Protein AF-A0A6P2KS37-F1 (afdb_monomer_lite)

Secondary structure (DSSP, 8-state):
-HHHHHHHHHHHHSTTSEEEHHHHHHHHHTTS-HHHHHHHHHHHHHHHHHHTS-EEETTTTEEE-

InterPro domains:
  IPR018632 C-terminal AAA-associated domain [PF09821] (2-57)

pLDDT: mean 93.89, std 4.24, range [71.94, 97.38]

Organism: NCBI:txid488732

Foldseek 3Di:
DVLLVVLQVVLVVDDQSKDALVVQLVVVVVPDPSVVSVVVVVVSQVVCVVVVPWDADPVRNMIGD

Sequence (65 aa):
MPLAEHIDEVLGEREGHRAPRERFELELEDHLDPRSADQALRGVIDWGRYAGLLDYDDHTRTFGR

Structure (mmCIF, N/CA/C/O backbone):
data_AF-A0A6P2KS37-F1
#
_entry.id   AF-A0A6P2KS37-F1
#
loop_
_atom_site.group_PDB
_atom_site.id
_atom_site.type_symbol
_atom_site.label_atom_id
_atom_site.label_alt_id
_atom_site.label_comp_id
_atom_site.label_asym_id
_atom_site.label_entity_id
_atom_site.label_seq_id
_atom_site.pdbx_PDB_ins_code
_atom_site.Cartn_x
_atom_site.Cartn_y
_atom_site.Cartn_z
_atom_site.occupancy
_atom_site.B_iso_or_equiv
_atom_site.auth_seq_id
_atom_site.auth_comp_id
_atom_site.auth_asym_id
_atom_site.auth_atom_id
_atom_site.pdbx_PDB_model_num
ATOM 1 N N . MET A 1 1 ? 1.892 -13.869 -5.983 1.00 71.94 1 MET A N 1
ATOM 2 C CA . MET A 1 1 ? 2.781 -12.714 -6.255 1.00 71.94 1 MET A CA 1
ATOM 3 C C . MET A 1 1 ? 3.418 -12.357 -4.924 1.00 71.94 1 MET A C 1
ATOM 5 O O . MET A 1 1 ? 2.645 -12.013 -4.041 1.00 71.94 1 MET A O 1
ATOM 9 N N . PRO A 1 2 ? 4.750 -12.443 -4.761 1.00 86.81 2 PRO A N 1
ATOM 10 C CA . PRO A 1 2 ? 5.391 -12.369 -3.442 1.00 86.81 2 PRO A CA 1
ATOM 11 C C . PRO A 1 2 ? 5.013 -11.125 -2.622 1.00 86.81 2 PRO A C 1
ATOM 13 O O . PRO A 1 2 ? 4.648 -11.242 -1.463 1.00 86.81 2 PRO A O 1
ATOM 16 N N . LEU A 1 3 ? 4.991 -9.940 -3.243 1.00 91.00 3 LEU A N 1
ATOM 17 C CA . LEU A 1 3 ? 4.628 -8.695 -2.551 1.00 91.00 3 LEU A CA 1
ATOM 18 C C . LEU A 1 3 ? 3.141 -8.626 -2.151 1.00 91.00 3 LEU A C 1
ATOM 20 O O . LEU A 1 3 ? 2.812 -8.077 -1.108 1.00 91.00 3 LEU A O 1
ATOM 24 N N . ALA A 1 4 ? 2.236 -9.182 -2.961 1.00 91.81 4 ALA A N 1
ATOM 25 C CA . ALA A 1 4 ? 0.807 -9.188 -2.640 1.00 91.81 4 ALA A CA 1
ATOM 26 C C . ALA A 1 4 ? 0.481 -10.166 -1.500 1.00 91.81 4 ALA A C 1
ATOM 28 O O . ALA A 1 4 ? -0.343 -9.855 -0.652 1.00 91.81 4 ALA A O 1
ATOM 29 N N . GLU A 1 5 ? 1.147 -11.322 -1.481 1.00 92.75 5 GLU A N 1
ATOM 30 C CA . GLU A 1 5 ? 1.041 -12.319 -0.410 1.00 92.75 5 GLU A CA 1
ATOM 31 C C . GLU A 1 5 ? 1.578 -11.762 0.910 1.00 92.75 5 GLU A C 1
ATOM 33 O O . GLU A 1 5 ? 0.891 -11.821 1.920 1.00 92.75 5 GLU A O 1
ATOM 38 N N . HIS A 1 6 ? 2.727 -11.084 0.868 1.00 95.19 6 HIS A N 1
ATOM 39 C CA . HIS A 1 6 ? 3.275 -10.387 2.031 1.00 95.19 6 HIS A CA 1
ATOM 40 C C . HIS A 1 6 ? 2.335 -9.305 2.584 1.00 95.19 6 HIS A C 1
ATOM 42 O O . HIS A 1 6 ? 2.132 -9.197 3.792 1.00 95.19 6 HIS A O 1
ATOM 48 N N . ILE A 1 7 ? 1.720 -8.501 1.706 1.00 94.56 7 ILE A N 1
ATOM 49 C CA . ILE A 1 7 ? 0.705 -7.527 2.135 1.00 94.56 7 ILE A CA 1
ATOM 50 C C . ILE A 1 7 ? -0.476 -8.254 2.795 1.00 94.56 7 ILE A C 1
ATOM 52 O O . ILE A 1 7 ? -0.911 -7.834 3.864 1.00 94.56 7 ILE A O 1
ATOM 56 N N . ASP A 1 8 ? -0.964 -9.344 2.201 1.00 93.75 8 ASP A N 1
ATOM 57 C CA . ASP A 1 8 ? -2.087 -10.129 2.727 1.00 93.75 8 ASP A CA 1
ATOM 58 C C . ASP A 1 8 ? -1.813 -10.688 4.133 1.00 93.75 8 ASP A C 1
ATOM 60 O O . ASP A 1 8 ? -2.655 -10.560 5.026 1.00 93.75 8 ASP A O 1
ATOM 64 N N . GLU A 1 9 ? -0.616 -11.235 4.351 1.00 94.94 9 GLU A N 1
ATOM 65 C CA . GLU A 1 9 ? -0.154 -11.738 5.648 1.00 94.94 9 GLU A CA 1
ATOM 66 C C . GLU A 1 9 ? -0.131 -10.623 6.701 1.00 94.94 9 GLU A C 1
ATOM 68 O O . GLU A 1 9 ? -0.747 -10.747 7.762 1.00 94.94 9 GLU A O 1
ATOM 73 N N . VAL A 1 10 ? 0.491 -9.483 6.382 1.00 95.44 10 VAL A N 1
ATOM 74 C CA . VAL A 1 10 ? 0.580 -8.333 7.296 1.00 95.44 10 VAL A CA 1
ATOM 75 C C . VAL A 1 10 ? -0.798 -7.780 7.659 1.00 95.44 10 VAL A C 1
ATOM 77 O O . VAL A 1 10 ? -1.004 -7.329 8.790 1.00 95.44 10 VAL A O 1
ATOM 80 N N . LEU A 1 11 ? -1.743 -7.766 6.717 1.00 95.44 11 LEU A N 1
ATOM 81 C CA . LEU A 1 11 ? -3.118 -7.362 7.007 1.00 95.44 11 LEU A CA 1
ATOM 82 C C . LEU A 1 11 ? -3.816 -8.405 7.891 1.00 95.44 11 LEU A C 1
ATOM 84 O O . LEU A 1 11 ? -4.504 -8.018 8.830 1.00 95.44 11 LEU A O 1
ATOM 88 N N . GLY A 1 12 ? -3.607 -9.699 7.647 1.00 94.75 12 GLY A N 1
ATOM 89 C CA . GLY A 1 12 ? -4.167 -10.791 8.451 1.00 94.75 12 GLY A CA 1
ATOM 90 C C . GLY A 1 12 ? -3.746 -10.774 9.924 1.00 94.75 12 GLY A C 1
ATOM 91 O O . GLY A 1 12 ? -4.536 -11.133 10.793 1.00 94.75 12 GLY A O 1
ATOM 92 N N . GLU A 1 13 ? -2.528 -10.321 10.225 1.00 94.75 13 GLU A N 1
ATOM 93 C CA . GLU A 1 13 ? -2.006 -10.258 11.598 1.00 94.75 13 GLU A CA 1
ATOM 94 C C . GLU A 1 13 ? -2.510 -9.053 12.409 1.00 94.75 13 GLU A C 1
ATOM 96 O O . GLU A 1 13 ? -2.409 -9.038 13.638 1.00 94.75 13 GLU A O 1
ATOM 101 N N . ARG A 1 14 ? -3.027 -8.011 11.748 1.00 92.06 14 ARG A N 1
ATOM 102 C CA . ARG A 1 14 ? -3.378 -6.746 12.404 1.00 92.06 14 ARG A CA 1
ATOM 103 C C . ARG A 1 14 ? -4.832 -6.711 12.845 1.00 92.06 14 ARG A C 1
ATOM 105 O O . ARG A 1 14 ? -5.746 -6.894 12.044 1.00 92.06 14 ARG A O 1
ATOM 112 N N . GLU A 1 15 ? -5.053 -6.299 14.091 1.00 84.56 15 GLU A N 1
ATOM 113 C CA . GLU A 1 15 ? -6.380 -5.911 14.568 1.00 84.56 15 GLU A CA 1
ATOM 114 C C . GLU A 1 15 ? -6.901 -4.731 13.726 1.00 84.56 15 GLU A C 1
ATOM 116 O O . GLU A 1 15 ? -6.438 -3.596 13.842 1.00 84.56 15 GLU A O 1
ATOM 121 N N . GLY A 1 16 ? -7.832 -5.022 12.814 1.00 91.00 16 GLY A N 1
ATOM 122 C CA . GLY A 1 16 ? -8.407 -4.056 11.874 1.00 91.00 16 GLY A CA 1
ATOM 123 C C . GLY A 1 16 ? -8.030 -4.270 10.407 1.00 91.00 16 GLY A C 1
ATOM 124 O O . GLY A 1 16 ? -8.552 -3.539 9.569 1.00 91.00 16 GLY A O 1
ATOM 125 N N . HIS A 1 17 ? -7.179 -5.254 10.093 1.00 95.56 17 HIS A N 1
ATOM 126 C CA . HIS A 1 17 ? -6.801 -5.646 8.730 1.00 95.56 17 HIS A CA 1
ATOM 127 C C . HIS A 1 17 ? -6.388 -4.473 7.839 1.00 95.56 17 HIS A C 1
ATOM 129 O O . HIS A 1 17 ? -6.778 -4.389 6.676 1.00 95.56 17 HIS A O 1
ATOM 135 N N . ARG A 1 18 ? -5.635 -3.526 8.413 1.00 96.12 18 ARG A N 1
ATOM 136 C CA . ARG A 1 18 ? -5.176 -2.314 7.729 1.00 96.12 18 ARG A CA 1
ATOM 137 C C . ARG A 1 18 ? -3.720 -2.009 8.020 1.00 96.12 18 ARG A C 1
ATOM 139 O O . ARG A 1 18 ? -3.253 -2.136 9.155 1.00 96.12 18 ARG A O 1
ATOM 146 N N . ALA A 1 19 ? -3.020 -1.523 7.006 1.00 97.06 19 ALA A N 1
ATOM 147 C CA . ALA A 1 19 ? -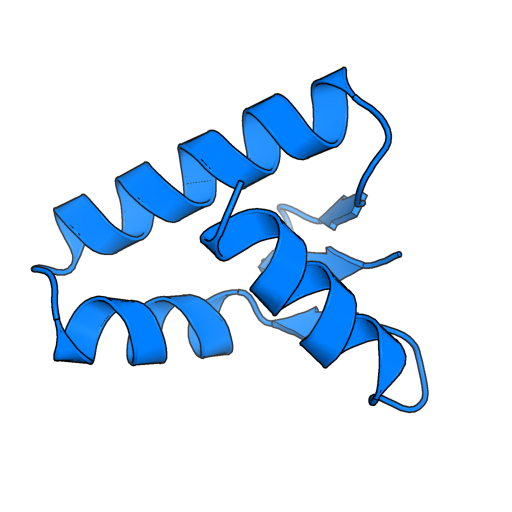1.647 -1.060 7.141 1.00 97.06 19 ALA A CA 1
ATOM 148 C C . ALA A 1 19 ? -1.374 0.140 6.221 1.00 97.06 19 ALA A C 1
ATOM 150 O O . ALA A 1 19 ? -1.824 0.146 5.073 1.00 97.06 19 ALA A O 1
ATOM 151 N N . PRO A 1 20 ? -0.631 1.158 6.695 1.00 97.25 20 PRO A N 1
ATOM 152 C CA . PRO A 1 20 ? -0.235 2.274 5.849 1.00 97.25 20 PRO A CA 1
ATOM 153 C C . PRO A 1 20 ? 0.749 1.794 4.782 1.00 97.25 20 PRO A C 1
ATOM 155 O O . PRO A 1 20 ? 1.617 0.961 5.051 1.00 97.25 20 PRO A O 1
ATOM 158 N N . ARG A 1 21 ? 0.653 2.366 3.583 1.00 96.81 21 ARG A N 1
ATOM 159 C CA . ARG A 1 21 ? 1.553 2.068 2.465 1.00 96.81 21 ARG A CA 1
ATOM 160 C C . A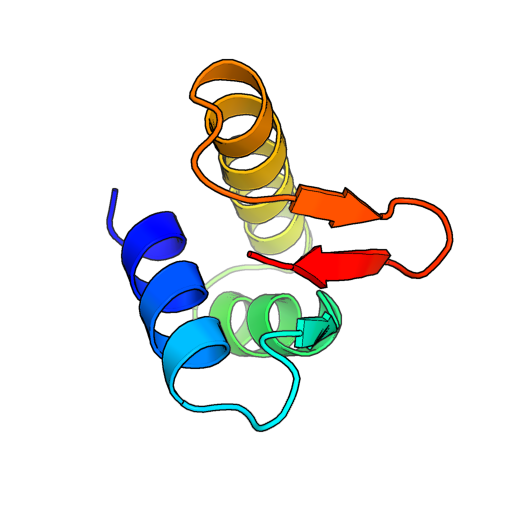RG A 1 21 ? 3.022 2.286 2.811 1.00 96.81 21 ARG A C 1
ATOM 162 O O . ARG A 1 21 ? 3.852 1.483 2.405 1.00 96.81 21 ARG A O 1
ATOM 169 N N . GLU A 1 22 ? 3.309 3.327 3.588 1.00 96.56 22 GLU A N 1
ATOM 170 C CA . GLU A 1 22 ? 4.662 3.695 4.019 1.00 96.56 22 GLU A CA 1
ATOM 171 C C . GLU A 1 22 ? 5.404 2.528 4.689 1.00 96.56 22 GLU A C 1
ATOM 173 O O . GLU A 1 22 ? 6.600 2.368 4.484 1.00 96.56 22 GLU A O 1
ATOM 178 N N . ARG A 1 23 ? 4.697 1.646 5.413 1.00 95.12 23 ARG A N 1
ATOM 179 C CA . ARG A 1 23 ? 5.299 0.438 6.000 1.00 95.12 23 ARG A CA 1
ATOM 180 C C . ARG A 1 23 ? 5.986 -0.424 4.937 1.00 95.12 23 ARG A C 1
ATOM 182 O O . ARG A 1 23 ? 7.107 -0.864 5.152 1.00 95.12 23 ARG A O 1
ATOM 189 N N . PHE A 1 24 ? 5.287 -0.689 3.835 1.00 96.69 24 PHE A N 1
ATOM 190 C CA . PHE A 1 24 ? 5.781 -1.543 2.756 1.00 96.69 24 PHE A CA 1
ATOM 191 C C . PHE A 1 24 ? 6.752 -0.793 1.837 1.00 96.69 24 PHE A C 1
ATOM 193 O O . PHE A 1 24 ? 7.636 -1.415 1.263 1.00 96.69 24 PHE A O 1
ATOM 200 N N . GLU A 1 25 ? 6.600 0.532 1.701 1.00 96.69 25 GLU A N 1
ATOM 201 C CA . GLU A 1 25 ? 7.587 1.379 1.013 1.00 96.69 25 GLU A CA 1
ATOM 202 C C . GLU A 1 25 ? 8.948 1.263 1.692 1.00 96.69 25 GLU A C 1
ATOM 204 O O . GLU A 1 25 ? 9.908 0.899 1.025 1.00 96.69 25 GLU A O 1
ATOM 209 N N . LEU A 1 26 ? 9.012 1.474 3.011 1.00 96.50 26 LEU A N 1
ATOM 210 C CA . LEU A 1 26 ? 10.260 1.393 3.773 1.00 96.50 26 LEU A CA 1
ATOM 211 C C . LEU A 1 26 ? 10.922 0.013 3.660 1.00 96.50 26 LEU A C 1
ATOM 213 O O . LEU A 1 26 ? 12.120 -0.074 3.430 1.00 96.50 26 LEU A O 1
ATOM 217 N N . GLU A 1 27 ? 10.139 -1.062 3.759 1.00 96.25 27 GLU A N 1
ATOM 218 C CA . GLU A 1 27 ? 10.653 -2.431 3.626 1.00 96.25 27 GLU A CA 1
ATOM 219 C C . GLU A 1 27 ? 11.193 -2.727 2.217 1.00 96.25 27 GLU A C 1
ATOM 221 O O . GLU A 1 27 ? 12.207 -3.403 2.054 1.00 96.25 27 GLU A O 1
ATOM 226 N N . LEU A 1 28 ? 10.542 -2.209 1.173 1.00 96.75 28 LEU A N 1
ATOM 227 C CA . LEU A 1 28 ? 11.044 -2.340 -0.194 1.00 96.75 28 LEU A CA 1
ATOM 228 C C . LEU A 1 28 ? 12.285 -1.477 -0.429 1.00 96.75 28 LEU A C 1
ATOM 230 O O . LEU A 1 28 ? 13.172 -1.898 -1.170 1.00 96.75 28 LEU A O 1
ATOM 234 N N . GLU A 1 29 ? 12.359 -0.299 0.187 1.00 97.19 29 GLU A N 1
ATOM 235 C CA . GLU A 1 29 ? 13.495 0.622 0.085 1.00 97.19 29 GLU A CA 1
ATOM 236 C C . GLU A 1 29 ? 14.781 0.082 0.738 1.00 97.19 29 GLU A C 1
ATOM 238 O O . GLU A 1 29 ? 15.877 0.495 0.358 1.00 97.19 29 GLU A O 1
ATOM 243 N N . ASP A 1 30 ? 14.687 -0.919 1.620 1.00 97.25 30 ASP A N 1
ATOM 244 C CA . ASP A 1 30 ? 15.856 -1.667 2.113 1.00 97.25 30 ASP A CA 1
ATOM 245 C C . ASP A 1 30 ? 16.548 -2.487 1.000 1.00 97.25 30 ASP A C 1
ATOM 247 O O . ASP A 1 30 ? 17.708 -2.896 1.131 1.00 97.25 30 ASP A O 1
ATOM 251 N N . HIS A 1 31 ? 15.852 -2.732 -0.116 1.00 95.50 31 HIS A N 1
ATOM 252 C CA . HIS A 1 31 ? 16.318 -3.562 -1.231 1.00 95.50 31 HIS A CA 1
ATOM 253 C C . HIS A 1 31 ? 16.291 -2.862 -2.596 1.00 95.50 31 HIS A C 1
ATOM 255 O O . HIS A 1 31 ? 16.980 -3.293 -3.524 1.00 95.50 31 HIS A O 1
ATOM 261 N N . LEU A 1 32 ? 15.490 -1.809 -2.737 1.00 95.38 32 LEU A N 1
ATOM 262 C CA . LEU A 1 32 ? 15.219 -1.091 -3.976 1.00 95.38 32 LEU A CA 1
ATOM 263 C C . LEU A 1 32 ? 15.444 0.407 -3.780 1.00 95.38 32 LEU A C 1
ATOM 265 O O . LEU A 1 32 ? 15.353 0.929 -2.677 1.00 95.38 32 LEU A O 1
ATOM 269 N N . ASP A 1 33 ? 15.681 1.134 -4.869 1.00 97.19 33 ASP A N 1
ATOM 270 C CA . ASP A 1 33 ? 15.589 2.589 -4.795 1.00 97.19 33 ASP A CA 1
ATOM 271 C C . ASP A 1 33 ? 14.118 3.039 -4.618 1.00 97.19 33 ASP A C 1
ATOM 273 O O . ASP A 1 33 ? 13.200 2.326 -5.047 1.00 97.19 33 ASP A O 1
ATOM 277 N N . PRO A 1 34 ? 13.870 4.245 -4.073 1.00 96.31 34 PRO A N 1
ATOM 278 C CA . PRO A 1 34 ? 12.516 4.735 -3.798 1.00 96.31 34 PRO A CA 1
ATOM 279 C C . PRO A 1 34 ? 11.560 4.727 -4.998 1.00 96.31 34 PRO A C 1
ATOM 281 O O . PRO A 1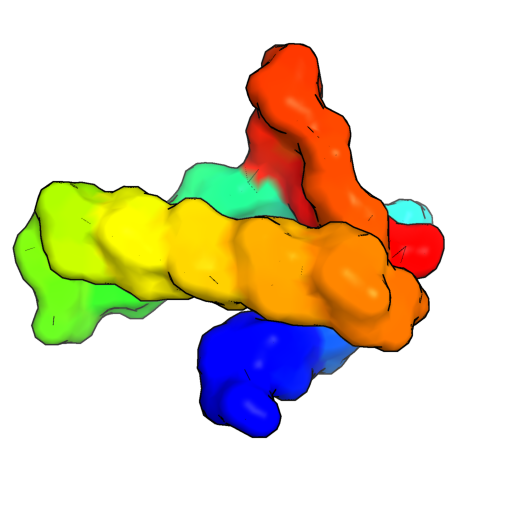 34 ? 10.359 4.495 -4.846 1.00 96.31 34 PRO A O 1
ATOM 284 N N . ARG A 1 35 ? 12.054 4.957 -6.226 1.00 97.38 35 ARG A N 1
ATOM 285 C CA . ARG A 1 35 ? 11.183 4.924 -7.415 1.00 97.38 35 ARG A CA 1
ATOM 286 C C . ARG A 1 35 ? 10.784 3.500 -7.767 1.00 97.38 35 ARG A C 1
ATOM 288 O O . ARG A 1 35 ? 9.638 3.272 -8.153 1.00 97.38 35 ARG A O 1
ATOM 295 N N . SER A 1 36 ? 11.713 2.560 -7.640 1.00 97.19 36 SER A N 1
ATOM 296 C CA . SER A 1 36 ? 11.446 1.141 -7.866 1.00 97.19 36 SER A CA 1
ATOM 297 C C . SER A 1 36 ? 10.469 0.579 -6.826 1.00 97.19 36 SER A C 1
ATOM 299 O O . SER A 1 36 ? 9.552 -0.155 -7.197 1.00 97.19 36 SER A O 1
ATOM 301 N N . ALA A 1 37 ? 10.589 0.982 -5.555 1.00 97.19 37 ALA A N 1
ATOM 302 C CA . ALA A 1 37 ? 9.636 0.630 -4.499 1.00 97.19 37 ALA A CA 1
ATOM 303 C C . ALA A 1 37 ? 8.222 1.180 -4.783 1.00 97.19 37 ALA A C 1
ATOM 305 O O . ALA A 1 37 ? 7.243 0.427 -4.753 1.00 97.19 37 ALA A O 1
ATOM 306 N N . ASP A 1 38 ? 8.107 2.464 -5.150 1.00 96.31 38 ASP A N 1
ATOM 307 C CA . ASP A 1 38 ? 6.825 3.076 -5.530 1.00 96.31 38 ASP A CA 1
ATOM 308 C C . ASP A 1 38 ? 6.176 2.358 -6.722 1.00 96.31 38 ASP A C 1
ATOM 310 O O . ASP A 1 38 ? 4.977 2.064 -6.694 1.00 96.31 38 ASP A O 1
ATOM 314 N N . GLN A 1 39 ? 6.961 2.036 -7.752 1.00 97.31 39 GLN A N 1
ATOM 315 C CA . GLN A 1 39 ? 6.462 1.353 -8.941 1.00 97.31 39 GLN A CA 1
ATOM 316 C C . GLN A 1 39 ? 5.981 -0.070 -8.629 1.00 97.31 39 GLN A C 1
ATOM 318 O O . GLN A 1 39 ? 4.926 -0.476 -9.124 1.00 97.31 39 GLN A O 1
ATOM 323 N N . ALA A 1 40 ? 6.704 -0.809 -7.783 1.00 95.75 40 ALA A N 1
ATOM 324 C CA . ALA A 1 40 ? 6.298 -2.142 -7.347 1.00 95.75 40 ALA A CA 1
ATOM 325 C C . ALA A 1 40 ? 4.956 -2.108 -6.597 1.00 95.75 40 ALA A C 1
ATOM 327 O O . ALA A 1 40 ? 4.053 -2.892 -6.903 1.00 95.75 40 ALA A O 1
ATOM 328 N N . LEU A 1 41 ? 4.788 -1.159 -5.671 1.00 96.50 41 LEU A N 1
ATOM 329 C CA . LEU A 1 41 ? 3.546 -1.010 -4.911 1.00 96.50 41 LEU A CA 1
ATOM 330 C C . LEU A 1 41 ? 2.376 -0.570 -5.783 1.00 96.50 41 LEU A C 1
ATOM 332 O O . LEU A 1 41 ? 1.287 -1.115 -5.632 1.00 96.50 41 LEU A O 1
ATOM 336 N N . ARG A 1 42 ? 2.582 0.363 -6.722 1.00 96.25 42 ARG A N 1
ATOM 337 C CA . ARG A 1 42 ? 1.553 0.721 -7.716 1.00 96.25 42 ARG A CA 1
ATOM 338 C C . ARG A 1 42 ? 1.108 -0.498 -8.512 1.00 96.25 42 ARG A C 1
ATOM 340 O O . ARG A 1 42 ? -0.087 -0.736 -8.622 1.00 96.25 42 ARG A O 1
ATOM 347 N N . GLY A 1 43 ? 2.061 -1.306 -8.978 1.00 95.69 43 GLY A N 1
ATOM 348 C CA . GLY A 1 43 ? 1.757 -2.545 -9.685 1.00 95.69 43 GLY A CA 1
ATOM 349 C C . GLY A 1 43 ? 0.879 -3.481 -8.854 1.00 95.69 43 GLY A C 1
ATOM 350 O O . GLY A 1 43 ? -0.131 -3.974 -9.350 1.00 95.69 43 GLY A O 1
ATOM 351 N N . VAL A 1 44 ? 1.214 -3.702 -7.580 1.00 94.69 44 VAL A N 1
ATOM 352 C CA . VAL A 1 44 ? 0.401 -4.559 -6.702 1.00 94.69 44 VAL A CA 1
ATOM 353 C C . VAL A 1 44 ? -0.968 -3.959 -6.395 1.00 94.69 44 VAL A C 1
ATOM 355 O O . VAL A 1 44 ? -1.939 -4.707 -6.362 1.00 94.69 44 VAL A O 1
ATOM 358 N N . ILE A 1 45 ? -1.080 -2.642 -6.226 1.00 94.62 45 ILE A N 1
ATOM 359 C CA . ILE A 1 45 ? -2.372 -1.967 -6.033 1.00 94.62 45 ILE A CA 1
ATOM 360 C C . ILE A 1 45 ? -3.264 -2.151 -7.267 1.00 94.62 45 ILE A C 1
ATOM 362 O O . ILE A 1 45 ? -4.427 -2.530 -7.128 1.00 94.62 45 ILE A O 1
ATOM 366 N N . ASP A 1 46 ? -2.722 -1.946 -8.469 1.00 94.00 46 ASP A N 1
ATOM 367 C CA . ASP A 1 46 ? -3.475 -2.065 -9.721 1.00 94.00 46 ASP A CA 1
ATOM 368 C C . ASP A 1 46 ? -3.951 -3.506 -9.956 1.00 94.00 46 ASP A C 1
ATOM 370 O O . ASP A 1 46 ? -5.134 -3.747 -10.217 1.00 94.00 46 ASP A O 1
ATOM 374 N N . TRP A 1 47 ? -3.054 -4.485 -9.795 1.00 91.38 47 TRP A N 1
ATOM 375 C CA . TRP A 1 47 ? -3.409 -5.902 -9.907 1.00 91.38 47 TRP A CA 1
ATOM 376 C C . TRP A 1 47 ? -4.350 -6.357 -8.789 1.00 91.38 47 TRP A C 1
ATOM 378 O O . TRP A 1 47 ? -5.279 -7.120 -9.048 1.00 91.38 47 TRP A O 1
ATOM 388 N N . GLY A 1 48 ? -4.135 -5.879 -7.563 1.00 89.31 48 GLY A N 1
ATOM 389 C CA . GLY A 1 48 ? -4.945 -6.191 -6.389 1.00 89.31 48 GLY A CA 1
ATOM 390 C C . GLY A 1 48 ? -6.387 -5.720 -6.541 1.00 89.31 48 GLY A C 1
ATOM 391 O O . GLY A 1 48 ? -7.307 -6.506 -6.315 1.0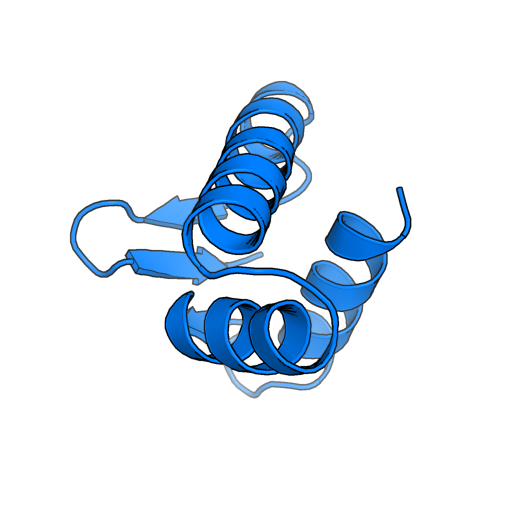0 89.31 48 GLY A O 1
ATOM 392 N N . ARG A 1 49 ? -6.583 -4.489 -7.032 1.00 88.12 49 ARG A N 1
ATOM 393 C CA . ARG A 1 49 ? -7.904 -3.939 -7.375 1.00 88.12 49 ARG A CA 1
ATOM 394 C C . ARG A 1 49 ? -8.571 -4.711 -8.504 1.00 88.12 49 ARG A C 1
ATOM 396 O O . ARG A 1 49 ? -9.748 -5.036 -8.400 1.00 88.12 49 ARG A O 1
ATOM 403 N N . TYR A 1 50 ? -7.829 -5.031 -9.567 1.00 89.00 50 TYR A N 1
ATOM 404 C CA . TYR A 1 50 ? -8.373 -5.795 -10.692 1.00 89.00 50 TYR A CA 1
ATOM 405 C C . TYR A 1 50 ? -8.827 -7.203 -10.275 1.00 89.00 50 TYR A C 1
ATOM 407 O O . TYR A 1 50 ? -9.861 -7.685 -10.731 1.00 89.00 50 TYR A O 1
ATOM 415 N N . ALA A 1 51 ? -8.065 -7.860 -9.398 1.00 88.38 51 ALA A N 1
ATOM 416 C CA . ALA A 1 51 ? -8.340 -9.218 -8.939 1.00 88.38 51 ALA A CA 1
ATOM 417 C C . ALA A 1 51 ? -9.274 -9.294 -7.713 1.00 88.38 51 ALA A C 1
ATOM 419 O O . ALA A 1 51 ? -9.664 -10.395 -7.331 1.00 88.38 51 ALA A O 1
ATOM 420 N N . GLY A 1 52 ? -9.623 -8.160 -7.091 1.00 87.12 52 GLY A N 1
ATOM 421 C CA . GLY A 1 52 ? -10.413 -8.117 -5.854 1.00 87.12 52 GLY A CA 1
ATOM 422 C C . GLY A 1 52 ? -9.705 -8.746 -4.649 1.00 87.12 52 GLY A C 1
ATOM 423 O O . GLY A 1 52 ? -10.366 -9.289 -3.769 1.00 87.12 52 GLY A O 1
ATOM 424 N N . LEU A 1 53 ? -8.367 -8.733 -4.638 1.00 86.44 53 LEU A N 1
ATOM 425 C CA . LEU A 1 53 ? -7.552 -9.388 -3.605 1.00 86.44 53 LEU A CA 1
ATOM 426 C C . LEU A 1 53 ? -7.294 -8.499 -2.386 1.00 86.44 53 LEU A C 1
ATOM 428 O O . LEU A 1 53 ? -7.028 -9.017 -1.308 1.00 86.44 53 LEU A O 1
ATOM 432 N N . LEU A 1 54 ? -7.338 -7.181 -2.568 1.00 88.88 54 LEU A N 1
ATOM 433 C CA . LEU A 1 54 ? -7.099 -6.186 -1.527 1.00 88.88 54 LEU A CA 1
ATOM 434 C C . LEU A 1 54 ? -7.823 -4.885 -1.867 1.00 88.88 54 LEU A C 1
ATOM 436 O O . LEU A 1 54 ? -8.102 -4.606 -3.038 1.00 88.88 54 LEU A O 1
ATOM 440 N N . ASP A 1 55 ? -8.071 -4.080 -0.841 1.00 93.06 55 ASP A N 1
ATOM 441 C CA . ASP A 1 55 ? -8.513 -2.698 -0.969 1.00 93.06 55 ASP A CA 1
ATOM 442 C C . ASP A 1 55 ? -7.332 -1.743 -0.757 1.00 93.06 55 ASP A C 1
ATOM 444 O O . ASP A 1 55 ? -6.382 -2.023 -0.015 1.00 93.06 55 ASP A O 1
ATOM 448 N N . TYR A 1 56 ? -7.384 -0.601 -1.433 1.00 96.12 56 TYR A N 1
ATOM 449 C CA . TYR A 1 56 ? -6.411 0.464 -1.251 1.00 96.12 56 TYR A CA 1
ATOM 450 C C . TYR A 1 56 ? -7.126 1.807 -1.275 1.00 96.12 56 TYR A C 1
ATOM 452 O O . TYR A 1 56 ? -7.778 2.142 -2.265 1.00 96.12 56 TYR A O 1
ATOM 460 N N . ASP A 1 57 ? -6.960 2.593 -0.219 1.00 95.94 57 ASP A N 1
ATOM 461 C CA . ASP A 1 57 ? -7.467 3.957 -0.128 1.00 95.94 57 ASP A CA 1
ATOM 462 C C . ASP A 1 57 ? -6.354 4.935 -0.529 1.00 95.94 57 ASP A C 1
ATOM 464 O O . ASP A 1 57 ? -5.356 5.081 0.180 1.00 95.94 57 ASP A O 1
ATOM 468 N N . ASP A 1 58 ? -6.520 5.612 -1.670 1.00 94.25 58 ASP A N 1
ATOM 469 C CA . ASP A 1 58 ? 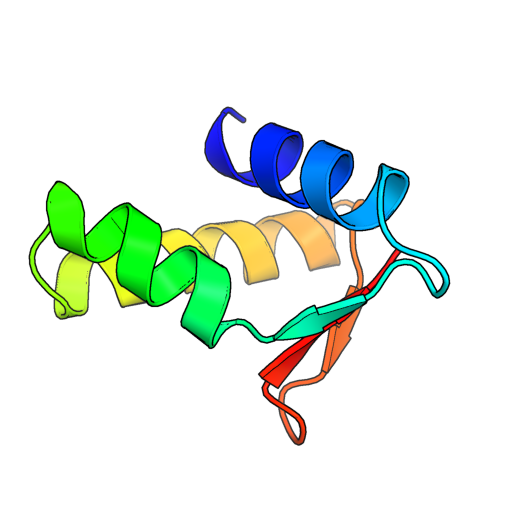-5.553 6.595 -2.177 1.00 94.25 58 ASP A CA 1
ATOM 470 C C . ASP A 1 58 ? -5.460 7.854 -1.297 1.00 94.25 58 ASP A C 1
ATOM 472 O O . ASP A 1 58 ? -4.395 8.467 -1.212 1.00 94.25 58 ASP A O 1
ATOM 476 N N . HIS A 1 59 ? -6.548 8.251 -0.627 1.00 95.88 59 HIS A N 1
ATOM 477 C CA . HIS A 1 59 ? -6.580 9.455 0.207 1.00 95.88 59 HIS A CA 1
ATOM 478 C C . HIS A 1 59 ? -5.803 9.255 1.503 1.00 95.88 59 HIS A C 1
ATOM 480 O O . HIS A 1 59 ? -5.057 10.138 1.926 1.00 95.88 59 HIS A O 1
ATOM 486 N N . THR A 1 60 ? -5.972 8.091 2.129 1.00 96.69 60 THR A N 1
ATOM 487 C CA . THR A 1 60 ? -5.290 7.740 3.382 1.00 96.69 60 THR A CA 1
ATOM 488 C C . THR A 1 60 ? -4.023 6.916 3.160 1.00 96.69 60 THR A C 1
ATOM 490 O O . THR A 1 60 ? -3.331 6.585 4.122 1.00 96.69 60 THR A O 1
ATOM 493 N N . ARG A 1 61 ? -3.710 6.577 1.902 1.00 96.75 61 ARG A N 1
ATOM 494 C CA . ARG A 1 61 ? -2.612 5.693 1.480 1.00 96.75 61 ARG A CA 1
ATOM 495 C C . ARG A 1 61 ? -2.554 4.406 2.306 1.00 96.75 61 ARG A C 1
ATOM 497 O O . ARG A 1 61 ? -1.488 4.024 2.788 1.00 96.75 61 ARG A O 1
ATOM 504 N N . THR A 1 62 ? -3.694 3.746 2.484 1.00 97.19 62 THR A N 1
ATOM 505 C CA . THR A 1 62 ? -3.838 2.594 3.386 1.00 97.19 62 THR A CA 1
ATOM 506 C C . THR A 1 62 ? -4.301 1.358 2.625 1.00 97.19 62 THR A C 1
ATOM 508 O O . THR A 1 62 ? -5.245 1.427 1.846 1.00 97.19 62 THR A O 1
ATOM 511 N N . PHE A 1 63 ? -3.638 0.228 2.873 1.00 96.12 63 PHE A N 1
ATOM 512 C CA . PHE A 1 63 ? -4.077 -1.093 2.430 1.00 96.12 63 PHE A CA 1
ATOM 513 C C . PHE A 1 63 ? -5.124 -1.657 3.387 1.00 96.12 63 PHE A C 1
ATOM 515 O O . PHE A 1 63 ? -5.012 -1.473 4.603 1.00 96.12 63 PHE A O 1
ATOM 522 N N . GLY A 1 64 ? -6.101 -2.367 2.832 1.00 93.75 64 GLY A N 1
ATOM 523 C CA . GLY A 1 64 ? -7.144 -3.073 3.563 1.00 93.75 64 GLY A CA 1
ATOM 524 C C . GLY A 1 64 ? -7.476 -4.421 2.929 1.00 93.75 64 GLY A C 1
ATOM 525 O O . GLY A 1 64 ? -7.123 -4.680 1.777 1.00 93.75 64 GLY A O 1
ATOM 526 N N . ARG A 1 65 ? -8.154 -5.268 3.703 1.00 88.56 65 ARG A N 1
ATOM 527 C CA . ARG A 1 65 ? -8.752 -6.521 3.236 1.00 88.56 65 ARG A CA 1
ATOM 528 C C . ARG A 1 65 ? -10.273 -6.453 3.276 1.00 88.56 65 ARG A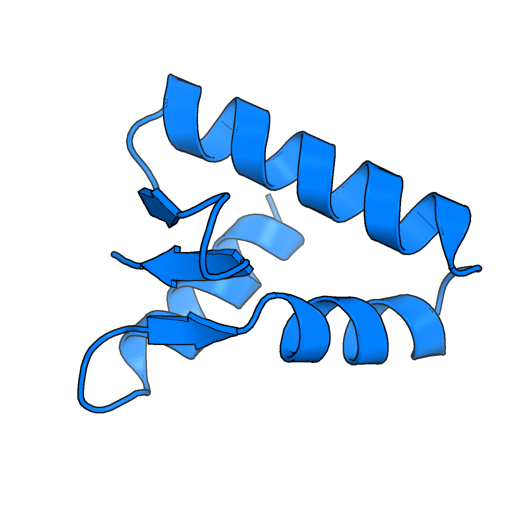 C 1
ATOM 530 O O . ARG A 1 65 ? -10.800 -5.747 4.168 1.00 88.56 65 ARG A O 1
#

Radius of gyration: 10.95 Å; chains: 1; bounding box: 27×22×25 Å